Protein AF-A0A1Y3TLH2-F1 (afdb_monomer)

Secondary structure (DSSP, 8-state):
------EEEEE-SSGGGS-S-------S--EEETTEEEEEE--PPPHHHHHHHHHHHHHHHHHHHHHHTSPPPTTT--SS---TTTTSSHHHHHHHHHHHHHHHHHHHHHHHHHHHHHHHTT--HHHHHHHHHHHHHHHHHHHHHHHHHHHHHH--

Mean predicted aligned error: 10.72 Å

pLDDT: mean 82.17, std 21.32, range [34.0, 98.62]

Nearest PDB structures (foldseek):
  6vqc-assembly1_f  TM=7.070E-01  e=6.798E+00  Rattus norvegicus

Structure (mmCIF, N/CA/C/O backbone):
data_AF-A0A1Y3TLH2-F1
#
_entry.id   AF-A0A1Y3TLH2-F1
#
loop_
_atom_site.group_PDB
_atom_site.id
_atom_site.type_symbol
_atom_site.label_atom_id
_atom_site.label_alt_id
_atom_site.label_comp_id
_atom_site.label_asym_id
_atom_site.label_entity_id
_atom_site.label_seq_id
_atom_site.pdbx_PDB_ins_code
_atom_site.Cartn_x
_atom_site.Cartn_y
_atom_site.Cartn_z
_atom_site.occupancy
_atom_site.B_iso_or_equiv
_atom_site.auth_seq_id
_atom_site.auth_comp_id
_atom_site.auth_asym_id
_atom_site.auth_atom_id
_atom_site.pdbx_PDB_model_num
ATOM 1 N N . MET A 1 1 ? 10.300 -16.901 -25.384 1.00 34.00 1 MET A N 1
ATOM 2 C CA . MET A 1 1 ? 11.270 -15.847 -25.736 1.00 34.00 1 MET A CA 1
ATOM 3 C C . MET A 1 1 ? 10.453 -14.709 -26.325 1.00 34.00 1 MET A C 1
ATOM 5 O O . MET A 1 1 ? 10.125 -14.741 -27.499 1.00 34.00 1 MET A O 1
ATOM 9 N N . THR A 1 2 ? 9.933 -13.840 -25.461 1.00 40.00 2 THR A N 1
ATOM 10 C CA . THR A 1 2 ? 9.013 -12.760 -25.835 1.00 40.00 2 THR A CA 1
ATOM 11 C C . THR A 1 2 ? 9.826 -11.627 -26.441 1.00 40.00 2 THR A C 1
ATOM 13 O O . THR A 1 2 ? 10.758 -11.131 -25.809 1.00 40.00 2 THR A O 1
ATOM 16 N N . ASP A 1 3 ? 9.502 -11.277 -27.680 1.00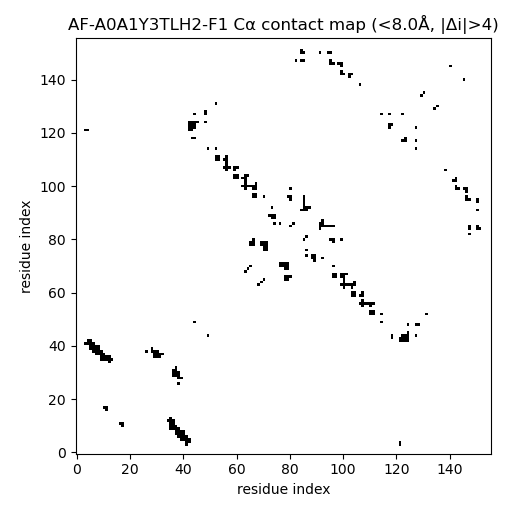 39.25 3 ASP A N 1
ATOM 17 C CA . ASP A 1 3 ? 10.140 -10.206 -28.434 1.00 39.25 3 ASP A CA 1
ATOM 18 C C . ASP A 1 3 ? 9.895 -8.876 -27.702 1.00 39.25 3 ASP A C 1
ATOM 20 O O . ASP A 1 3 ? 8.775 -8.360 -27.664 1.00 39.25 3 ASP A O 1
ATOM 24 N N . LYS A 1 4 ? 10.915 -8.376 -26.990 1.00 46.12 4 LYS A N 1
ATOM 25 C CA . LYS A 1 4 ? 10.845 -7.070 -26.327 1.00 46.12 4 LYS A CA 1
ATOM 26 C C . LYS A 1 4 ? 10.696 -6.021 -27.421 1.00 46.12 4 LYS A C 1
ATOM 28 O O . LYS A 1 4 ? 11.468 -6.020 -28.373 1.00 46.12 4 LYS A O 1
ATOM 33 N N . LYS A 1 5 ? 9.722 -5.122 -27.273 1.00 40.88 5 LYS A N 1
ATOM 34 C CA . LYS A 1 5 ? 9.457 -4.028 -28.212 1.00 40.88 5 LYS A CA 1
ATOM 35 C C . LYS A 1 5 ? 10.688 -3.108 -28.276 1.00 40.88 5 LYS A C 1
ATOM 37 O O . LYS A 1 5 ? 10.862 -2.245 -27.424 1.00 40.88 5 LYS A O 1
ATOM 42 N N . LYS A 1 6 ? 11.573 -3.363 -29.239 1.00 43.38 6 LYS A N 1
ATOM 43 C CA . LYS A 1 6 ? 12.782 -2.583 -29.513 1.00 43.38 6 LYS A CA 1
ATOM 44 C C . LYS A 1 6 ? 12.403 -1.433 -30.432 1.00 43.38 6 LYS A C 1
ATOM 46 O O . LYS A 1 6 ? 12.086 -1.657 -31.600 1.00 43.38 6 LYS A O 1
ATOM 51 N N . GLU A 1 7 ? 12.414 -0.210 -29.919 1.00 42.97 7 GLU A N 1
ATOM 52 C CA . GLU A 1 7 ? 12.322 0.965 -30.782 1.00 42.97 7 GLU A CA 1
ATOM 53 C C . GLU A 1 7 ? 13.713 1.272 -31.337 1.00 42.97 7 GLU A C 1
ATOM 55 O O . GLU A 1 7 ? 14.695 1.346 -30.601 1.00 42.97 7 GLU A O 1
ATOM 60 N N . THR A 1 8 ? 13.801 1.373 -32.664 1.00 45.03 8 THR A N 1
ATOM 61 C CA . THR A 1 8 ? 15.036 1.695 -33.381 1.00 45.03 8 THR A CA 1
ATOM 62 C C . THR A 1 8 ? 15.029 3.179 -33.709 1.00 45.03 8 THR A C 1
ATOM 64 O O . THR A 1 8 ? 14.409 3.623 -34.675 1.00 45.03 8 THR A O 1
ATOM 67 N N . LEU A 1 9 ? 15.705 3.967 -32.877 1.00 50.75 9 LEU A N 1
ATOM 68 C CA . LEU A 1 9 ? 15.870 5.398 -33.111 1.00 50.75 9 LEU A CA 1
ATOM 69 C C . LEU A 1 9 ? 16.968 5.609 -34.164 1.00 50.75 9 LEU A C 1
ATOM 71 O O . LEU A 1 9 ? 18.089 5.124 -34.004 1.00 50.75 9 LEU A O 1
ATOM 75 N N . ARG A 1 10 ? 16.639 6.312 -35.256 1.00 52.72 10 ARG A N 1
ATOM 76 C CA . ARG A 1 10 ? 17.587 6.674 -36.321 1.00 52.72 10 ARG A CA 1
ATOM 77 C C . ARG A 1 10 ? 18.314 7.956 -35.928 1.00 52.72 10 ARG A C 1
ATOM 79 O O . ARG A 1 10 ? 17.682 9.004 -35.818 1.00 52.72 10 ARG A O 1
ATOM 86 N N . LYS A 1 11 ? 19.629 7.889 -35.748 1.00 49.34 11 LYS A N 1
ATOM 87 C CA . LYS A 1 11 ? 20.491 9.067 -35.592 1.00 49.34 11 LYS A CA 1
ATOM 88 C C . LYS A 1 11 ? 21.194 9.314 -36.927 1.00 49.34 11 LYS A C 1
ATOM 90 O O . LYS A 1 11 ? 21.605 8.338 -37.545 1.00 49.34 11 LYS A O 1
ATOM 95 N N . GLY A 1 12 ? 21.211 10.577 -37.372 1.00 54.38 12 GLY A N 1
ATOM 96 C CA . GLY A 1 12 ? 21.592 11.070 -38.710 1.00 54.38 12 GLY A CA 1
ATOM 97 C C . GLY A 1 12 ? 22.855 10.467 -39.342 1.00 54.38 12 GLY A C 1
ATOM 98 O O . GLY A 1 12 ? 23.607 9.737 -38.701 1.00 54.38 12 GLY A O 1
ATOM 99 N N . ARG A 1 13 ? 23.064 10.751 -40.634 1.00 48.72 13 ARG A N 1
ATOM 100 C CA . ARG A 1 13 ? 24.088 10.079 -41.467 1.00 48.72 13 ARG A CA 1
ATOM 101 C C . ARG A 1 13 ? 25.524 10.414 -41.066 1.00 48.72 13 ARG A C 1
ATOM 103 O O . ARG A 1 13 ? 26.429 9.664 -41.419 1.00 48.72 13 ARG A O 1
ATOM 110 N N . ASP A 1 14 ? 25.728 11.524 -40.360 1.00 50.09 14 ASP A N 1
ATOM 111 C CA . ASP A 1 14 ? 27.044 12.060 -40.010 1.00 50.09 14 ASP A CA 1
ATOM 112 C C . ASP A 1 14 ? 27.062 12.636 -38.576 1.00 50.09 14 ASP A C 1
ATOM 114 O O . ASP A 1 14 ? 26.038 13.086 -38.055 1.00 50.09 14 ASP A O 1
ATOM 118 N N . TYR A 1 15 ? 28.232 12.637 -37.926 1.00 49.53 15 TYR A N 1
ATOM 119 C CA . TYR A 1 15 ? 28.451 13.184 -36.575 1.00 49.53 15 TYR A CA 1
ATOM 120 C C . TYR A 1 15 ? 28.153 14.691 -36.483 1.00 49.53 15 TYR A C 1
ATOM 122 O O . TYR A 1 15 ? 27.918 15.209 -35.392 1.00 49.53 15 TYR A O 1
ATOM 130 N N . SER A 1 16 ? 28.141 15.380 -37.623 1.00 53.19 16 SER A N 1
ATOM 131 C CA . SER A 1 16 ? 27.776 16.789 -37.781 1.00 53.19 16 SER A CA 1
ATOM 132 C C . SER A 1 16 ? 26.265 17.054 -37.666 1.00 53.19 16 SER A C 1
ATOM 134 O O . SER A 1 16 ? 25.865 18.177 -37.371 1.00 53.19 16 SER A O 1
ATOM 136 N N . GLU A 1 17 ? 25.417 16.032 -37.843 1.00 54.00 17 GLU A N 1
ATOM 137 C CA . GLU A 1 17 ? 23.949 16.130 -37.755 1.00 54.00 17 GLU A CA 1
ATOM 138 C C . G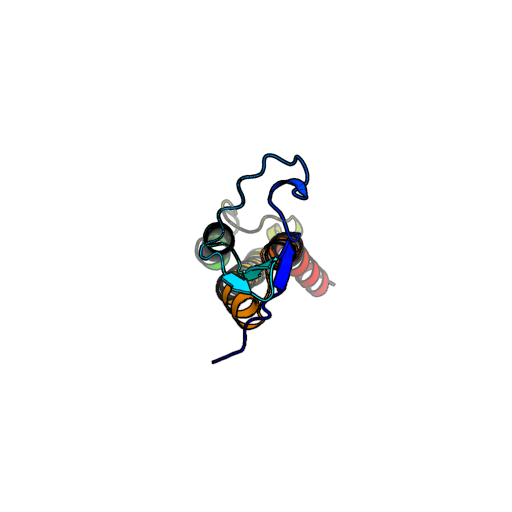LU A 1 17 ? 23.415 15.845 -36.338 1.00 54.00 17 GLU A C 1
ATOM 140 O O . GLU A 1 17 ? 22.204 15.736 -36.119 1.00 54.00 17 GLU A O 1
ATOM 145 N N . LEU A 1 18 ? 24.305 15.680 -35.355 1.00 49.75 18 LEU A N 1
ATOM 146 C CA . LEU A 1 18 ? 23.904 15.395 -33.985 1.00 49.75 18 LEU A CA 1
ATOM 147 C C . LEU A 1 18 ? 23.414 16.676 -33.306 1.00 49.75 18 LEU A C 1
ATOM 149 O O . LEU A 1 18 ? 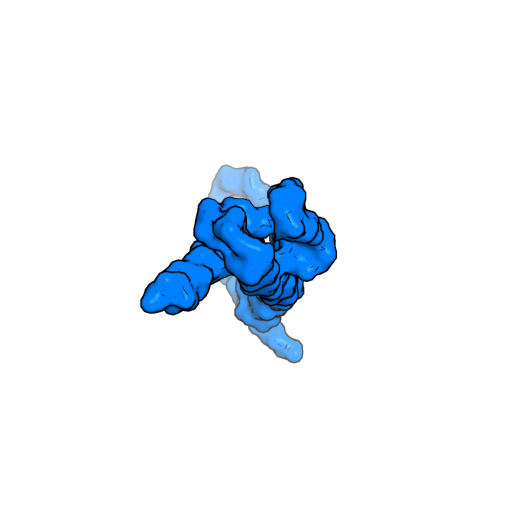24.131 17.674 -33.313 1.00 49.75 18 LEU A O 1
ATOM 153 N N . PRO A 1 19 ? 22.222 16.678 -32.679 1.00 44.75 19 PRO A N 1
ATOM 154 C CA . PRO A 1 19 ? 21.804 17.826 -31.889 1.00 44.75 19 PRO A CA 1
ATOM 155 C C . PRO A 1 19 ? 22.827 18.068 -30.769 1.00 44.75 19 PRO A C 1
ATOM 157 O O . PRO A 1 19 ? 23.235 17.111 -30.111 1.00 44.75 19 PRO A O 1
ATOM 160 N N . GLU A 1 20 ? 23.187 19.332 -30.508 1.00 43.72 20 GLU A N 1
ATOM 161 C CA . GLU A 1 20 ? 24.107 19.796 -29.441 1.00 43.72 20 GLU A CA 1
ATOM 162 C C . GLU A 1 20 ? 23.624 19.490 -27.999 1.00 43.72 20 GLU A C 1
ATOM 164 O O . GLU A 1 20 ? 23.938 20.190 -27.035 1.00 43.72 20 GLU A O 1
ATOM 169 N N . ARG A 1 21 ? 22.820 18.446 -27.785 1.00 44.97 21 ARG A N 1
ATOM 170 C CA . ARG A 1 21 ? 22.480 17.992 -26.438 1.00 44.97 21 ARG A CA 1
ATOM 171 C C . ARG A 1 21 ? 23.602 17.097 -25.928 1.00 44.97 21 ARG A C 1
ATOM 173 O O . ARG A 1 21 ? 23.685 15.926 -26.286 1.00 44.97 21 ARG A O 1
ATOM 180 N N . TYR A 1 22 ? 24.412 17.663 -25.036 1.00 41.16 22 TYR A N 1
ATOM 181 C CA . TYR A 1 22 ? 25.394 17.006 -24.166 1.00 41.16 22 TYR A CA 1
ATOM 182 C C . TYR A 1 22 ? 24.742 16.017 -23.182 1.00 41.16 22 TYR A C 1
ATOM 184 O O . TYR A 1 22 ? 24.865 16.145 -21.967 1.00 41.16 22 TYR A O 1
ATOM 192 N N . ILE A 1 23 ? 24.011 15.027 -23.682 1.00 42.34 23 ILE A N 1
ATOM 193 C CA . ILE A 1 23 ? 23.563 13.903 -22.870 1.00 42.34 23 ILE A CA 1
ATOM 194 C C . ILE A 1 23 ? 24.306 12.693 -23.410 1.00 42.34 23 ILE A C 1
ATOM 196 O O . ILE A 1 23 ? 23.994 12.168 -24.477 1.00 42.34 23 ILE A O 1
ATOM 200 N N . PHE A 1 24 ? 25.343 12.287 -22.681 1.00 40.19 24 PHE A N 1
ATOM 201 C CA . PHE A 1 24 ? 26.007 11.007 -22.875 1.00 40.19 24 PHE A CA 1
ATOM 202 C C . PHE A 1 24 ? 24.979 9.899 -22.613 1.00 40.19 24 PHE A C 1
ATOM 204 O O . PHE A 1 24 ? 24.816 9.433 -21.488 1.00 40.19 24 PHE A O 1
ATOM 211 N N . TYR A 1 25 ? 24.232 9.505 -23.643 1.00 47.59 25 TYR A N 1
ATOM 212 C CA . TYR A 1 25 ? 23.387 8.322 -23.583 1.00 47.59 25 TYR A CA 1
ATOM 213 C C . TYR A 1 25 ? 24.304 7.111 -23.723 1.00 47.59 25 TYR A C 1
ATOM 215 O O . TYR A 1 25 ? 24.797 6.811 -24.808 1.00 47.59 25 TYR A O 1
ATOM 223 N N . ILE A 1 26 ? 24.579 6.455 -22.595 1.00 43.91 26 ILE A N 1
ATOM 224 C CA . ILE A 1 26 ? 25.357 5.217 -22.527 1.00 43.91 26 ILE A CA 1
ATOM 225 C C . ILE A 1 26 ? 24.522 4.108 -23.189 1.00 43.91 26 ILE A C 1
ATOM 227 O O . ILE A 1 26 ? 23.797 3.367 -22.526 1.00 43.91 26 ILE A O 1
ATOM 231 N N . SER A 1 27 ? 24.575 4.027 -24.518 1.00 43.50 27 SER A N 1
ATOM 232 C CA . SER A 1 27 ? 24.076 2.877 -25.268 1.00 43.50 27 SER A CA 1
ATOM 233 C C . SER A 1 27 ? 25.005 1.693 -25.016 1.00 43.50 27 SER A C 1
ATOM 235 O O . SER A 1 27 ? 26.222 1.807 -25.151 1.00 43.50 27 SER A O 1
ATOM 237 N N . ARG A 1 28 ? 24.448 0.533 -24.647 1.00 47.72 28 ARG A N 1
ATOM 238 C CA . ARG A 1 28 ? 25.251 -0.677 -24.407 1.00 47.72 28 ARG A CA 1
ATOM 239 C C . ARG A 1 28 ? 25.852 -1.268 -25.688 1.00 47.72 28 ARG A C 1
ATOM 241 O O . ARG A 1 28 ? 26.826 -2.008 -25.572 1.00 47.72 28 ARG A O 1
ATOM 248 N N . LYS A 1 29 ? 25.296 -0.977 -26.873 1.00 46.81 29 LYS A N 1
ATOM 249 C CA . LYS A 1 29 ? 25.826 -1.403 -28.181 1.00 46.81 29 LYS A CA 1
ATOM 250 C C . LYS A 1 29 ? 25.378 -0.448 -29.285 1.00 46.81 29 LYS A C 1
ATOM 252 O O . LYS A 1 29 ? 24.186 -0.343 -29.559 1.00 46.81 29 LYS A O 1
ATOM 257 N N . ASP A 1 30 ? 26.336 0.183 -29.947 1.00 51.47 30 ASP A N 1
ATOM 258 C CA . ASP A 1 30 ? 26.095 0.925 -31.183 1.00 51.47 30 ASP A CA 1
ATOM 259 C C . ASP A 1 30 ? 26.008 -0.074 -32.341 1.00 51.47 30 ASP A C 1
ATOM 261 O O . ASP A 1 30 ? 26.937 -0.854 -32.563 1.00 51.47 30 ASP A O 1
ATOM 265 N N . ILE A 1 31 ? 24.889 -0.083 -33.069 1.00 55.12 31 ILE A N 1
ATOM 266 C CA . ILE A 1 31 ? 24.728 -0.899 -34.275 1.00 55.12 31 ILE A CA 1
ATOM 267 C C . ILE A 1 31 ? 24.745 0.050 -35.473 1.00 55.12 31 ILE A C 1
ATOM 269 O O . ILE A 1 31 ? 23.846 0.874 -35.639 1.00 55.12 31 ILE A O 1
ATOM 273 N N . TRP A 1 32 ? 25.769 -0.058 -36.318 1.00 51.81 32 TRP A N 1
ATOM 274 C CA . TRP A 1 32 ? 25.795 0.612 -37.619 1.00 51.81 32 TRP A CA 1
ATOM 275 C C . TRP A 1 32 ? 24.938 -0.172 -38.612 1.00 51.81 32 TRP A C 1
ATOM 277 O O . TRP A 1 32 ? 25.199 -1.351 -38.859 1.00 51.81 32 TRP A O 1
ATOM 287 N N . LYS A 1 33 ? 23.911 0.468 -39.182 1.00 53.59 33 LYS A N 1
ATOM 288 C CA . LYS A 1 33 ? 23.041 -0.147 -40.193 1.00 53.59 33 LYS A CA 1
ATOM 289 C C . LYS A 1 33 ? 22.607 0.892 -41.228 1.00 53.59 33 LYS A C 1
ATOM 291 O O . LYS A 1 33 ? 22.110 1.953 -40.866 1.00 53.59 33 LYS A O 1
ATOM 296 N N . ASP A 1 34 ? 22.814 0.585 -42.509 1.00 53.06 34 ASP A N 1
ATOM 297 C CA . ASP A 1 34 ? 22.384 1.394 -43.664 1.00 53.06 34 ASP A CA 1
ATOM 298 C C . ASP A 1 34 ? 22.815 2.878 -43.632 1.00 53.06 34 ASP A C 1
ATOM 300 O O . ASP A 1 34 ? 22.071 3.758 -44.055 1.00 53.06 34 ASP A O 1
ATOM 304 N N . GLY A 1 35 ? 24.020 3.175 -43.132 1.00 55.41 35 GLY A N 1
ATOM 305 C CA . GLY A 1 35 ? 24.549 4.547 -43.080 1.00 55.41 35 GLY A CA 1
ATOM 306 C C . GLY A 1 35 ? 24.075 5.382 -41.884 1.00 55.41 35 GLY A C 1
ATOM 307 O O . GLY A 1 35 ? 24.315 6.584 -41.862 1.00 55.41 35 GLY A O 1
ATOM 308 N N . TYR A 1 36 ? 23.414 4.761 -40.902 1.00 46.97 36 TYR A N 1
ATOM 309 C CA . TYR A 1 36 ? 22.957 5.402 -39.668 1.00 46.97 36 TYR A CA 1
ATOM 310 C C . TYR A 1 36 ? 23.414 4.604 -38.442 1.00 46.97 36 TYR A C 1
ATOM 312 O O . TYR A 1 36 ? 23.588 3.380 -38.496 1.00 46.97 36 TYR A O 1
ATOM 320 N N . THR A 1 37 ? 23.551 5.295 -37.309 1.00 54.25 37 THR A N 1
ATOM 321 C CA . THR A 1 37 ? 23.656 4.631 -36.003 1.00 54.25 37 THR A CA 1
ATOM 322 C C . THR A 1 37 ? 22.252 4.321 -35.492 1.00 54.25 37 THR A C 1
ATOM 324 O O . THR A 1 37 ? 21.389 5.199 -35.408 1.00 54.25 37 THR A O 1
ATOM 327 N N . VAL A 1 38 ? 22.012 3.043 -35.200 1.00 52.47 38 VAL A N 1
ATOM 328 C CA . VAL A 1 38 ? 20.752 2.524 -34.671 1.00 52.47 38 VAL A CA 1
ATOM 329 C C . VAL A 1 38 ? 20.988 2.043 -33.245 1.00 52.47 38 VAL A C 1
ATOM 331 O O . VAL A 1 38 ? 21.934 1.301 -32.974 1.00 52.47 38 VAL A O 1
ATOM 334 N N . TYR A 1 39 ? 20.100 2.450 -32.344 1.00 55.03 39 TYR A N 1
ATOM 335 C CA . TYR A 1 39 ? 20.121 2.052 -30.942 1.00 55.03 39 TYR A CA 1
ATOM 336 C C . TYR A 1 39 ? 18.901 1.191 -30.638 1.00 55.03 39 TYR A C 1
ATOM 338 O O . TYR A 1 39 ? 17.790 1.528 -31.047 1.00 55.03 39 TYR A O 1
ATOM 346 N N . GLU A 1 40 ? 19.104 0.092 -29.916 1.00 51.16 40 GLU A N 1
ATOM 347 C CA . GLU A 1 40 ? 18.006 -0.634 -29.285 1.00 51.16 40 GLU A CA 1
ATOM 348 C C . GLU A 1 40 ? 17.751 -0.004 -27.912 1.00 51.16 40 GLU A C 1
ATOM 350 O O . GLU A 1 40 ? 18.507 -0.243 -26.967 1.00 51.16 40 GLU A O 1
ATOM 355 N N . GLU A 1 41 ? 16.708 0.820 -27.790 1.00 54.06 41 GLU A N 1
ATOM 356 C CA . GLU A 1 41 ? 16.271 1.290 -26.475 1.00 54.06 41 GLU A CA 1
ATOM 357 C C . GLU A 1 41 ? 15.476 0.175 -25.788 1.00 54.06 41 GLU A C 1
ATOM 359 O O . GLU A 1 41 ? 14.375 -0.203 -26.196 1.00 54.06 41 GLU A O 1
ATOM 364 N N . GLU A 1 42 ? 16.069 -0.408 -24.749 1.00 58.94 42 GLU A N 1
ATOM 365 C CA . GLU A 1 42 ? 15.402 -1.415 -23.940 1.00 58.94 42 GLU A CA 1
ATOM 366 C C . GLU A 1 42 ? 14.511 -0.694 -22.920 1.00 58.94 42 GLU A C 1
ATOM 368 O O . GLU A 1 42 ? 15.005 -0.154 -21.930 1.00 58.94 42 GLU A O 1
ATOM 373 N N . ASN A 1 43 ? 13.195 -0.679 -23.156 1.00 66.81 43 ASN A N 1
ATOM 374 C CA . ASN A 1 43 ? 12.198 -0.103 -22.247 1.00 66.81 43 ASN A CA 1
ATOM 375 C C . ASN A 1 43 ? 12.027 -0.962 -20.976 1.00 66.81 43 ASN A C 1
ATOM 377 O O . ASN A 1 43 ? 10.965 -1.520 -20.708 1.00 66.81 43 ASN A O 1
ATOM 381 N N . ASN A 1 44 ? 13.106 -1.128 -20.215 1.00 71.88 44 ASN A N 1
ATOM 382 C CA . ASN A 1 44 ? 13.148 -1.931 -19.003 1.00 71.88 44 ASN A CA 1
ATOM 383 C C . ASN A 1 44 ? 12.832 -1.078 -17.776 1.00 71.88 44 ASN A C 1
ATOM 385 O O . ASN A 1 44 ? 13.274 0.067 -17.649 1.00 71.88 44 ASN A O 1
ATOM 389 N N . MET A 1 45 ? 12.127 -1.673 -16.815 1.00 85.12 45 MET A N 1
ATOM 390 C CA . MET A 1 45 ? 12.090 -1.112 -15.471 1.00 85.12 45 MET A CA 1
ATOM 391 C C . MET A 1 45 ? 13.476 -1.189 -14.825 1.00 85.12 45 MET A C 1
ATOM 393 O O . MET A 1 45 ? 14.175 -2.193 -14.943 1.00 85.12 45 MET A O 1
ATOM 397 N N . SER A 1 46 ? 13.858 -0.129 -14.121 1.00 90.38 46 SER A N 1
ATOM 398 C CA . SER A 1 46 ? 15.108 -0.063 -13.372 1.00 90.38 46 SER A CA 1
ATOM 399 C C . SER A 1 46 ? 15.052 -0.921 -12.107 1.00 90.38 46 SER A C 1
ATOM 401 O O . SER A 1 46 ? 14.024 -1.001 -11.433 1.00 90.38 46 SER A O 1
ATOM 403 N N . GLU A 1 47 ? 16.195 -1.496 -11.735 1.00 91.25 47 GLU A N 1
ATOM 404 C CA . GLU A 1 47 ? 16.347 -2.245 -10.479 1.00 91.25 47 GLU A CA 1
ATOM 405 C C . GLU A 1 47 ? 16.005 -1.384 -9.254 1.00 91.25 47 GLU A C 1
ATOM 407 O O . GLU A 1 47 ? 15.360 -1.850 -8.319 1.00 91.25 47 GLU A O 1
ATOM 412 N N . ILE A 1 48 ? 16.351 -0.092 -9.289 1.00 94.75 48 ILE A N 1
ATOM 413 C CA . ILE A 1 48 ? 16.008 0.869 -8.230 1.00 94.75 48 ILE A CA 1
ATOM 414 C C . ILE A 1 48 ? 14.490 0.946 -8.045 1.00 94.75 48 ILE A C 1
ATOM 416 O O . ILE A 1 48 ? 14.004 0.883 -6.917 1.00 94.75 48 ILE A O 1
ATOM 420 N N . LEU A 1 49 ? 13.725 1.033 -9.137 1.00 95.69 49 LEU A N 1
ATOM 421 C CA . LEU A 1 49 ? 12.267 1.074 -9.062 1.00 95.69 49 LEU A CA 1
ATOM 422 C C . LEU A 1 49 ? 11.705 -0.211 -8.438 1.00 95.69 49 LEU A C 1
ATOM 424 O O . LEU A 1 49 ? 10.818 -0.141 -7.588 1.00 95.69 49 LEU A O 1
ATOM 428 N N . ILE A 1 50 ? 12.253 -1.376 -8.794 1.00 95.94 50 ILE A N 1
ATOM 429 C CA . ILE A 1 50 ? 11.868 -2.664 -8.198 1.00 95.94 50 ILE A CA 1
ATOM 430 C C . ILE A 1 50 ? 12.159 -2.672 -6.692 1.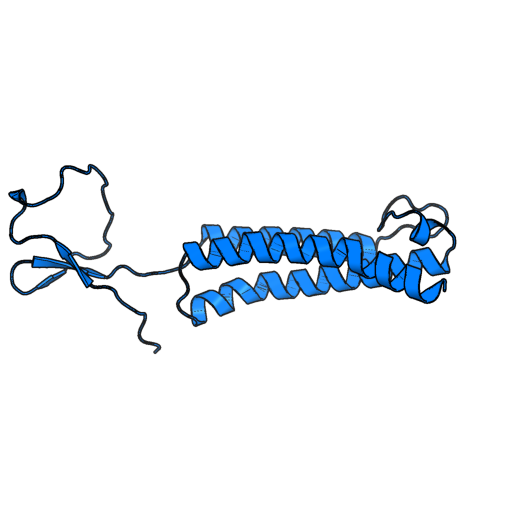00 95.94 50 ILE A C 1
ATOM 432 O O . ILE A 1 50 ? 11.311 -3.104 -5.910 1.00 95.94 50 ILE A O 1
ATOM 436 N N . VAL A 1 51 ? 13.316 -2.167 -6.261 1.00 97.62 51 VAL A N 1
ATOM 437 C CA . VAL A 1 51 ? 13.657 -2.043 -4.835 1.00 97.62 51 VAL A CA 1
ATOM 438 C C . VAL A 1 51 ? 12.645 -1.158 -4.102 1.00 97.62 51 VAL A C 1
ATOM 440 O O . VAL A 1 51 ? 12.188 -1.533 -3.023 1.00 97.62 51 VAL A O 1
ATOM 443 N N . ILE A 1 52 ? 12.212 -0.042 -4.697 1.00 98.25 52 ILE A N 1
ATOM 444 C CA . ILE A 1 52 ? 11.198 0.839 -4.091 1.00 98.25 52 ILE A CA 1
ATOM 445 C C . ILE A 1 52 ? 9.859 0.106 -3.904 1.00 98.25 52 ILE A C 1
ATOM 447 O O . ILE A 1 52 ? 9.249 0.220 -2.838 1.00 98.25 52 ILE A O 1
ATOM 451 N N . TYR A 1 53 ? 9.424 -0.704 -4.877 1.00 98.31 53 TYR A N 1
ATOM 452 C CA . TYR A 1 53 ? 8.242 -1.566 -4.719 1.00 98.31 53 TYR A CA 1
ATOM 453 C C . TYR A 1 53 ? 8.367 -2.509 -3.512 1.00 98.31 53 TYR A C 1
ATOM 455 O O . TYR A 1 53 ? 7.416 -2.662 -2.743 1.00 98.31 53 TYR A O 1
ATOM 463 N N . HIS A 1 54 ? 9.539 -3.116 -3.310 1.00 98.00 54 HIS A N 1
ATOM 464 C CA . HIS A 1 54 ? 9.775 -4.022 -2.183 1.00 98.00 54 HIS A CA 1
ATOM 465 C C . HIS A 1 54 ? 9.823 -3.284 -0.841 1.00 98.00 54 HIS A C 1
ATOM 467 O O . HIS A 1 54 ? 9.276 -3.786 0.138 1.00 98.00 54 HIS A O 1
ATOM 473 N N . ILE A 1 55 ? 10.405 -2.082 -0.787 1.00 98.50 55 ILE A N 1
ATOM 474 C CA . ILE A 1 55 ? 10.369 -1.236 0.416 1.00 98.50 55 ILE A CA 1
ATOM 475 C C . ILE A 1 55 ? 8.918 -0.903 0.782 1.00 98.50 55 ILE A C 1
ATOM 477 O O . ILE A 1 55 ? 8.524 -1.066 1.937 1.00 98.50 55 ILE A O 1
ATOM 481 N N . LEU A 1 56 ? 8.092 -0.514 -0.194 1.00 98.19 56 LEU A N 1
ATOM 482 C CA . LEU A 1 56 ? 6.670 -0.264 0.041 1.00 98.19 56 LEU A CA 1
ATOM 483 C C . LEU A 1 56 ? 5.948 -1.524 0.545 1.00 98.19 56 LEU A C 1
ATOM 485 O O . LEU A 1 56 ? 5.184 -1.457 1.509 1.00 98.19 56 LEU A O 1
ATOM 489 N N . ALA A 1 57 ? 6.226 -2.686 -0.052 1.00 98.62 57 ALA A N 1
ATOM 490 C CA . ALA A 1 57 ? 5.670 -3.961 0.395 1.00 98.62 57 ALA A CA 1
ATOM 491 C C . ALA A 1 57 ? 6.061 -4.293 1.848 1.00 98.62 57 ALA A C 1
ATOM 493 O O . ALA A 1 57 ? 5.212 -4.763 2.610 1.00 98.62 57 ALA A O 1
ATOM 494 N N . LEU A 1 58 ? 7.309 -4.014 2.245 1.00 98.56 58 LEU A N 1
ATOM 495 C CA . LEU A 1 58 ? 7.802 -4.193 3.615 1.00 98.56 58 LEU A CA 1
ATOM 496 C C . LEU A 1 58 ? 7.107 -3.258 4.607 1.00 98.56 58 LEU A C 1
ATOM 498 O O . LEU A 1 58 ? 6.751 -3.701 5.697 1.00 98.56 58 LEU A O 1
ATOM 502 N N . ILE A 1 59 ? 6.851 -2.001 4.231 1.00 98.38 59 ILE A N 1
ATOM 503 C CA . ILE A 1 59 ? 6.083 -1.060 5.061 1.00 98.38 59 ILE A CA 1
ATOM 504 C C . ILE A 1 59 ? 4.670 -1.604 5.306 1.00 98.38 59 ILE A C 1
ATOM 506 O O . ILE A 1 59 ? 4.227 -1.677 6.454 1.00 98.38 59 ILE A O 1
ATOM 510 N N . PHE A 1 60 ? 3.979 -2.055 4.252 1.00 98.50 60 PHE A N 1
ATOM 511 C CA . PHE A 1 60 ? 2.666 -2.693 4.393 1.00 98.50 60 PHE A CA 1
ATOM 512 C C . PHE A 1 60 ? 2.729 -3.975 5.228 1.00 98.50 60 PHE A C 1
ATOM 514 O O . PHE A 1 60 ? 1.824 -4.218 6.024 1.00 98.50 60 PHE A O 1
ATOM 521 N N . ALA A 1 61 ? 3.798 -4.766 5.105 1.00 98.56 61 ALA A N 1
ATOM 522 C CA . ALA A 1 61 ? 3.956 -6.001 5.868 1.00 98.56 61 ALA A CA 1
ATOM 523 C C . ALA A 1 61 ? 4.117 -5.698 7.359 1.00 98.56 61 ALA A C 1
ATOM 525 O O . ALA A 1 61 ? 3.425 -6.284 8.188 1.00 98.56 61 ALA A O 1
ATOM 526 N N . ALA A 1 62 ? 4.985 -4.742 7.700 1.00 98.25 62 ALA A N 1
ATOM 527 C CA . ALA A 1 62 ? 5.205 -4.303 9.071 1.00 98.25 62 ALA A CA 1
ATOM 528 C C . ALA A 1 62 ? 3.915 -3.741 9.684 1.00 98.25 62 ALA A C 1
ATOM 530 O O . ALA A 1 62 ? 3.496 -4.194 10.750 1.00 98.25 62 ALA A O 1
ATOM 531 N N . ALA A 1 63 ? 3.231 -2.832 8.982 1.00 97.69 63 ALA A N 1
ATOM 532 C CA . ALA A 1 63 ? 1.947 -2.290 9.424 1.00 97.69 63 ALA A CA 1
ATOM 533 C C . ALA A 1 63 ? 0.886 -3.393 9.581 1.00 97.69 63 ALA A C 1
ATOM 535 O O . ALA A 1 63 ? 0.177 -3.442 10.585 1.00 97.69 63 ALA A O 1
ATOM 536 N N . GLY A 1 64 ? 0.802 -4.316 8.621 1.00 97.81 64 GLY A N 1
ATOM 537 C CA . GLY A 1 64 ? -0.111 -5.453 8.656 1.00 97.81 64 GLY A CA 1
ATOM 538 C C . GLY A 1 64 ? 0.140 -6.368 9.849 1.00 97.81 64 GLY A C 1
ATOM 539 O O . GLY A 1 64 ? -0.807 -6.723 10.543 1.00 97.81 64 GLY A O 1
ATOM 540 N N . ILE A 1 65 ? 1.398 -6.697 10.149 1.00 97.31 65 ILE A N 1
ATOM 541 C CA . ILE A 1 65 ? 1.775 -7.502 11.319 1.00 97.31 65 ILE A CA 1
ATOM 542 C C . ILE A 1 65 ? 1.414 -6.773 12.615 1.00 97.31 65 ILE A C 1
ATOM 544 O O . ILE A 1 65 ? 0.787 -7.376 13.489 1.00 97.31 65 ILE A O 1
ATOM 548 N N . VAL A 1 66 ? 1.749 -5.483 12.725 1.00 96.56 66 VAL A N 1
ATOM 549 C CA . VAL A 1 66 ? 1.434 -4.680 13.913 1.00 96.56 66 VAL A CA 1
ATOM 550 C C . VAL A 1 66 ? -0.069 -4.654 14.161 1.00 96.56 66 VAL A C 1
ATOM 552 O O . VAL A 1 66 ? -0.511 -4.969 15.257 1.00 96.56 66 VAL A O 1
ATOM 555 N N . VAL A 1 67 ? -0.874 -4.359 13.146 1.00 96.12 67 VAL A N 1
ATOM 556 C CA . VAL A 1 67 ? -2.327 -4.204 13.302 1.00 96.12 67 VAL A CA 1
ATOM 557 C C . VAL A 1 67 ? -3.043 -5.562 13.425 1.00 96.12 67 VAL A C 1
ATOM 559 O O . VAL A 1 67 ? -4.021 -5.694 14.161 1.00 96.12 67 VAL A O 1
ATOM 562 N N . LEU A 1 68 ? -2.567 -6.614 12.750 1.00 93.38 68 LEU A N 1
ATOM 563 C CA . LEU A 1 68 ? -3.236 -7.922 12.733 1.00 93.38 68 LEU A CA 1
ATOM 564 C C . LEU A 1 68 ? -2.813 -8.852 13.874 1.00 93.38 68 LEU A C 1
ATOM 566 O O . LEU A 1 68 ? -3.620 -9.675 14.307 1.00 93.38 68 LEU A O 1
ATOM 570 N N . ARG A 1 69 ? -1.562 -8.773 14.335 1.00 90.81 69 ARG A N 1
ATOM 571 C CA . ARG A 1 69 ? -0.994 -9.728 15.303 1.00 90.81 69 ARG A CA 1
ATOM 572 C C . ARG A 1 69 ? -0.473 -9.059 16.563 1.00 90.81 69 ARG A C 1
ATOM 574 O O . ARG A 1 69 ? -0.722 -9.579 17.643 1.00 90.81 69 ARG A O 1
ATOM 581 N N . SER A 1 70 ? 0.185 -7.912 16.430 1.00 91.88 70 SER A N 1
ATOM 582 C CA . SER A 1 70 ? 0.806 -7.213 17.564 1.00 91.88 70 SER A CA 1
ATOM 583 C C . SER A 1 70 ? -0.037 -6.055 18.103 1.00 91.88 70 SER A C 1
ATOM 585 O O . SER A 1 70 ? 0.484 -5.205 18.825 1.00 91.88 70 SER A O 1
ATOM 587 N N . ARG A 1 71 ? -1.330 -5.993 17.750 1.00 93.06 71 ARG A N 1
ATOM 588 C CA . ARG A 1 71 ? -2.229 -4.944 18.240 1.00 93.06 71 ARG A CA 1
ATOM 589 C C . ARG A 1 71 ? -2.392 -5.083 19.746 1.00 93.06 71 ARG A C 1
ATOM 591 O O . ARG A 1 71 ? -2.502 -6.194 20.266 1.00 93.06 71 ARG A O 1
ATOM 598 N N . SER A 1 72 ? -2.471 -3.961 2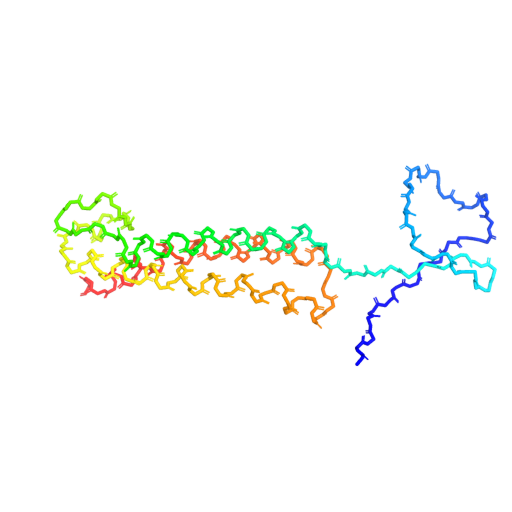0.445 1.00 93.56 72 SER A N 1
ATOM 599 C CA . SER A 1 72 ? -2.776 -3.973 21.872 1.00 93.56 72 SER A CA 1
ATOM 600 C C . SER A 1 72 ? -4.214 -4.440 22.099 1.00 93.56 72 SER A C 1
ATOM 602 O O . SER A 1 72 ? -5.110 -4.184 21.287 1.00 93.56 72 SER A O 1
ATOM 604 N N . SER A 1 73 ? -4.455 -5.105 23.225 1.00 92.50 73 SER A N 1
ATOM 605 C CA . SER A 1 73 ? -5.816 -5.474 23.618 1.00 92.50 73 SER A CA 1
ATOM 606 C C . SER A 1 73 ? -6.621 -4.231 24.004 1.00 92.50 73 SER A C 1
ATOM 608 O O . SER A 1 73 ? -6.070 -3.246 24.494 1.00 92.50 73 SER A O 1
ATOM 610 N N . TYR A 1 74 ? -7.934 -4.267 23.789 1.00 93.19 74 TYR A N 1
ATOM 611 C CA . TYR A 1 74 ? -8.833 -3.253 24.341 1.00 93.19 74 TYR A CA 1
ATOM 612 C C . TYR A 1 74 ? -8.873 -3.382 25.879 1.00 93.19 74 TYR A C 1
ATOM 614 O O . TYR A 1 74 ? -8.948 -4.517 26.360 1.00 93.19 74 TYR A O 1
ATOM 622 N N . PRO A 1 75 ? -8.854 -2.284 26.663 1.00 92.38 75 PRO A N 1
ATOM 623 C CA . PRO A 1 75 ? -8.908 -0.875 26.253 1.00 92.38 75 PRO A CA 1
ATOM 624 C C . PRO A 1 75 ? -7.542 -0.174 26.127 1.00 92.38 75 PRO A C 1
ATOM 626 O O . PRO A 1 75 ? -7.523 1.026 25.884 1.00 92.38 75 PRO A O 1
ATOM 629 N N . ASP A 1 76 ? -6.410 -0.875 26.283 1.00 92.31 76 ASP A N 1
ATOM 630 C CA . ASP A 1 76 ? -5.072 -0.248 26.259 1.00 92.31 76 ASP A CA 1
ATOM 631 C C . ASP A 1 76 ? -4.799 0.484 24.936 1.00 92.31 76 ASP A C 1
ATOM 633 O O . ASP A 1 76 ? -4.247 1.578 24.949 1.00 92.31 76 ASP A O 1
ATOM 637 N N . MET A 1 77 ? -5.238 -0.088 23.804 1.00 91.12 77 MET A N 1
ATOM 638 C CA . ME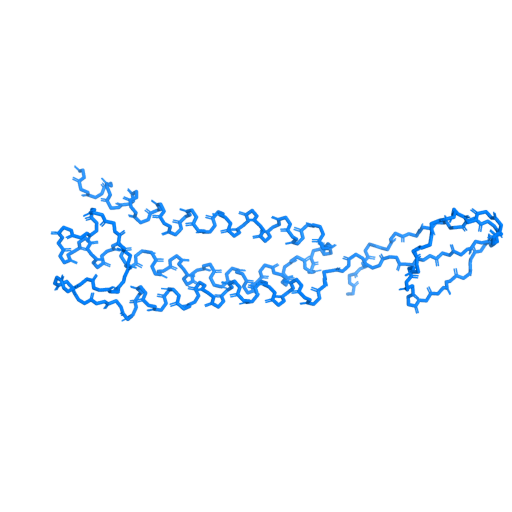T A 1 77 ? -5.297 0.568 22.484 1.00 91.12 77 MET A CA 1
ATOM 639 C C . MET A 1 77 ? -4.046 1.392 22.096 1.00 91.12 77 MET A C 1
ATOM 641 O O . MET A 1 77 ? -4.164 2.348 21.345 1.00 91.12 77 MET A O 1
ATOM 645 N N . LYS A 1 78 ? -2.835 1.053 22.558 1.00 92.19 78 LYS A N 1
ATOM 646 C CA . LYS A 1 78 ? -1.587 1.754 22.205 1.00 92.19 78 LYS A CA 1
ATOM 647 C C . LYS A 1 78 ? -1.150 1.521 20.761 1.00 92.19 78 LYS A C 1
ATOM 649 O O . LYS A 1 78 ? -0.648 2.435 20.117 1.00 92.19 78 LYS A O 1
ATOM 654 N N . ALA A 1 79 ? -1.335 0.305 20.249 1.00 93.25 79 ALA A N 1
ATOM 655 C CA . ALA A 1 79 ? -0.876 -0.094 18.922 1.00 93.25 79 ALA A CA 1
ATOM 656 C C . ALA A 1 79 ? -2.023 -0.721 18.129 1.00 93.25 79 ALA A C 1
ATOM 658 O O . ALA A 1 79 ? -2.614 -1.712 18.560 1.00 93.25 79 ALA A O 1
ATOM 659 N N . GLY A 1 80 ? -2.331 -0.148 16.966 1.00 95.06 80 GLY A N 1
ATOM 660 C CA . GLY A 1 80 ? -3.409 -0.616 16.106 1.00 95.06 80 GLY A CA 1
ATOM 661 C C . GLY A 1 80 ? -3.901 0.457 15.140 1.00 95.06 80 GLY A C 1
ATOM 662 O O . GLY A 1 80 ? -3.267 1.487 14.940 1.00 95.06 80 GLY A O 1
ATOM 663 N N . TYR A 1 81 ? -5.047 0.191 14.531 1.00 96.25 81 TYR A N 1
ATOM 664 C CA . TYR A 1 81 ? -5.778 1.117 13.683 1.00 96.25 81 TYR A CA 1
ATOM 665 C C . TYR A 1 81 ? -6.674 2.019 14.542 1.00 96.25 81 TYR A C 1
ATOM 667 O O . TYR A 1 81 ? -7.725 1.596 15.031 1.00 96.25 81 TYR A O 1
ATOM 675 N N . HIS A 1 82 ? -6.246 3.268 14.728 1.00 95.06 82 HIS A N 1
ATOM 676 C CA . HIS A 1 82 ? -6.940 4.247 15.563 1.00 95.06 82 HIS A CA 1
ATOM 677 C C . HIS A 1 82 ? -7.956 5.055 14.772 1.00 95.06 82 HIS A C 1
ATOM 679 O O . HIS A 1 82 ? -7.625 6.008 14.069 1.00 95.06 82 HIS A O 1
ATOM 685 N N . VAL A 1 83 ? -9.225 4.704 14.943 1.00 94.50 83 VAL A N 1
ATOM 686 C CA . VAL A 1 83 ? -10.344 5.550 14.536 1.00 94.50 83 VAL A CA 1
ATOM 687 C C . VAL A 1 83 ? -11.416 5.512 15.617 1.00 94.50 83 VAL A C 1
ATOM 689 O O . VAL A 1 83 ? -11.615 4.476 16.252 1.00 94.50 83 VAL A O 1
ATOM 692 N N . LYS A 1 84 ? -12.103 6.637 15.844 1.00 93.62 84 LYS A N 1
ATOM 693 C CA . LYS A 1 84 ? -13.049 6.810 16.961 1.00 93.62 84 LYS A CA 1
ATOM 694 C C . LYS A 1 84 ? -14.075 5.678 17.034 1.00 93.62 84 LYS A C 1
ATOM 696 O O . LYS A 1 84 ? -14.358 5.172 18.111 1.00 93.62 84 LYS A O 1
ATOM 701 N N . GLU A 1 85 ? -14.607 5.257 15.892 1.00 93.81 85 GLU A N 1
ATOM 702 C CA . GLU A 1 85 ? -15.578 4.171 15.788 1.00 93.81 85 GLU A CA 1
ATOM 703 C C . GLU A 1 85 ? -14.990 2.810 16.193 1.00 93.81 85 GLU A C 1
ATOM 705 O O . GLU A 1 85 ? -15.649 2.026 16.876 1.00 93.81 85 GLU A O 1
ATOM 710 N N . ALA A 1 86 ? -13.729 2.546 15.845 1.00 93.81 86 ALA A N 1
ATOM 711 C CA . ALA A 1 86 ? -13.043 1.312 16.223 1.00 93.81 86 ALA A CA 1
ATOM 712 C C . ALA A 1 86 ? -12.690 1.262 17.715 1.00 93.81 86 ALA A C 1
ATOM 714 O O . ALA A 1 86 ? -12.468 0.189 18.251 1.00 93.81 86 ALA A O 1
ATOM 715 N N . MET A 1 87 ? -12.635 2.401 18.404 1.00 94.94 87 MET A N 1
ATOM 716 C CA . MET A 1 87 ? -12.220 2.475 19.810 1.00 94.94 87 MET A CA 1
ATOM 717 C C . MET A 1 87 ? -13.394 2.420 20.801 1.00 94.94 87 MET A C 1
ATOM 719 O O . MET A 1 87 ? -13.203 2.662 21.989 1.00 94.94 87 MET A O 1
ATOM 723 N N . LYS A 1 88 ? -14.616 2.126 20.335 1.00 94.31 88 LYS A N 1
ATOM 724 C CA . LYS A 1 88 ? -15.826 2.111 21.179 1.00 94.31 88 LYS A CA 1
ATOM 725 C C . LYS A 1 88 ? -15.968 0.855 22.037 1.00 94.31 88 LYS A C 1
ATOM 727 O O . LYS A 1 88 ? -16.525 0.924 23.128 1.00 94.31 88 LYS A O 1
ATOM 732 N N . SER A 1 89 ? -15.546 -0.298 21.526 1.00 95.75 89 SER A N 1
ATOM 733 C CA . SER A 1 89 ? -15.671 -1.573 22.226 1.00 95.75 89 SER A CA 1
ATOM 734 C C . SER A 1 89 ? -14.581 -2.544 21.788 1.00 95.75 89 SER A C 1
ATOM 736 O O . SER A 1 89 ? -13.942 -2.365 20.749 1.00 95.75 89 SER A O 1
ATOM 738 N N . LYS A 1 90 ? -14.393 -3.619 22.562 1.00 96.00 90 LYS A N 1
ATOM 739 C CA . LYS A 1 90 ? -13.493 -4.718 22.186 1.00 96.00 90 LYS A CA 1
ATOM 740 C C . LYS A 1 90 ? -13.842 -5.290 20.807 1.00 96.00 90 LYS A C 1
ATOM 7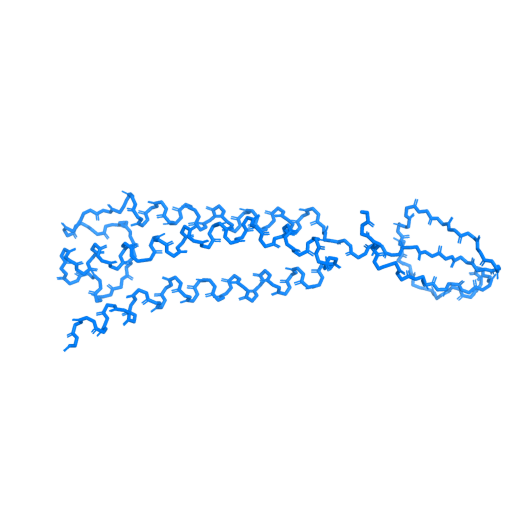42 O O . LYS A 1 90 ? -12.944 -5.558 20.015 1.00 96.00 90 LYS A O 1
ATOM 747 N N . GLU A 1 91 ? -15.131 -5.435 20.513 1.00 95.69 91 GLU A N 1
ATOM 748 C CA . GLU A 1 91 ? -15.610 -5.979 19.242 1.00 95.69 91 GLU A CA 1
ATOM 749 C C . GLU A 1 91 ? -15.256 -5.067 18.060 1.00 95.69 91 GLU A C 1
ATOM 751 O O . GLU A 1 91 ? -14.672 -5.531 17.078 1.00 95.69 91 GLU A O 1
ATOM 756 N N . THR A 1 92 ? -15.546 -3.761 18.152 1.00 96.00 92 THR A N 1
ATOM 757 C CA . THR A 1 92 ? -15.243 -2.828 17.056 1.00 96.00 92 THR A CA 1
ATOM 758 C C . THR A 1 92 ? -13.738 -2.643 16.868 1.00 96.00 92 THR A C 1
ATOM 760 O O . THR A 1 92 ? -13.274 -2.542 15.726 1.00 96.00 92 THR A O 1
ATOM 763 N N . TRP A 1 93 ? -12.970 -2.706 17.961 1.00 96.56 93 TRP A N 1
ATOM 764 C CA . TRP A 1 93 ? -11.509 -2.664 17.951 1.00 96.56 93 TRP A CA 1
ATOM 765 C C . TRP A 1 93 ? -10.921 -3.857 17.206 1.00 96.56 93 TRP A C 1
ATOM 767 O O . TRP A 1 93 ? -10.150 -3.684 16.257 1.00 96.56 93 TRP A O 1
ATOM 777 N N . GLU A 1 94 ? -11.302 -5.073 17.598 1.00 95.50 94 GLU A N 1
ATOM 778 C CA . GLU A 1 94 ? -10.803 -6.301 16.981 1.00 95.50 94 GLU A CA 1
ATOM 779 C C . GLU A 1 94 ? -11.225 -6.414 15.517 1.00 95.50 94 GLU A C 1
ATOM 781 O O . GLU A 1 94 ? -10.410 -6.792 14.671 1.00 95.50 94 GLU A O 1
ATOM 786 N N . TYR A 1 95 ? -12.459 -6.028 15.195 1.00 95.94 95 TYR A N 1
ATOM 787 C CA . TYR A 1 95 ? -12.958 -6.062 13.828 1.00 95.94 95 TYR A CA 1
ATOM 788 C C . TYR A 1 95 ? -12.198 -5.102 12.907 1.00 95.94 95 TYR A C 1
ATOM 790 O O . TYR A 1 95 ? -11.673 -5.524 11.872 1.00 95.94 95 TYR A O 1
ATOM 798 N N . ALA A 1 96 ? -12.111 -3.819 13.268 1.00 96.62 96 ALA A N 1
ATOM 799 C CA . ALA A 1 96 ? -11.499 -2.810 12.409 1.00 96.62 96 ALA A CA 1
ATOM 800 C C . ALA A 1 96 ? -10.001 -3.073 12.202 1.00 96.62 96 ALA A C 1
ATOM 802 O O . ALA A 1 96 ? -9.522 -3.022 11.067 1.00 96.62 96 ALA A O 1
ATOM 803 N N . ASN A 1 97 ? -9.283 -3.443 13.269 1.00 97.44 97 ASN A N 1
ATOM 804 C CA . ASN A 1 97 ? -7.888 -3.872 13.174 1.00 97.44 97 ASN A CA 1
ATOM 805 C C . ASN A 1 97 ? -7.753 -5.147 12.326 1.00 97.44 97 ASN A C 1
ATOM 807 O O . ASN A 1 97 ? -6.874 -5.236 11.473 1.00 97.44 97 ASN A O 1
ATOM 811 N N . GLY A 1 98 ? -8.651 -6.121 12.494 1.00 97.25 98 GLY A N 1
ATOM 812 C CA . GLY A 1 98 ? -8.647 -7.351 11.705 1.00 97.25 98 GLY A CA 1
ATOM 813 C C . GLY A 1 98 ? -8.809 -7.101 10.203 1.00 97.25 98 GLY A C 1
ATOM 814 O O . GLY A 1 98 ? -8.087 -7.696 9.403 1.00 97.25 98 GLY A O 1
ATOM 815 N N . VAL A 1 99 ? -9.723 -6.212 9.804 1.00 97.69 99 VAL A N 1
ATOM 816 C CA . VAL A 1 99 ? -9.913 -5.838 8.391 1.00 97.69 99 VAL A CA 1
ATOM 817 C C . VAL A 1 99 ? -8.721 -5.028 7.876 1.00 97.69 99 VAL A C 1
ATOM 819 O O . VAL A 1 99 ? -8.162 -5.379 6.838 1.00 97.69 99 VAL A O 1
ATOM 822 N N . CYS A 1 100 ? -8.295 -3.993 8.607 1.00 98.25 100 CYS A N 1
ATOM 823 C CA . CYS A 1 100 ? -7.162 -3.140 8.236 1.00 98.25 100 CYS A CA 1
ATOM 824 C C . CYS A 1 100 ? -5.877 -3.962 8.040 1.00 98.25 100 CYS A C 1
ATOM 826 O O . CYS A 1 100 ? -5.254 -3.911 6.981 1.00 98.25 100 CYS A O 1
ATOM 828 N N . GLY A 1 101 ? -5.541 -4.812 9.013 1.00 97.94 101 GLY A N 1
ATOM 829 C CA . GLY A 1 101 ? -4.362 -5.669 8.964 1.00 97.94 101 GLY A CA 1
ATOM 830 C C . GLY A 1 101 ? -4.381 -6.662 7.797 1.00 97.94 101 GLY A C 1
ATOM 831 O O . GLY A 1 101 ? -3.367 -6.827 7.122 1.00 97.94 101 GLY A O 1
ATOM 832 N N . LYS A 1 102 ? -5.533 -7.282 7.492 1.00 98.44 102 LYS A N 1
ATOM 833 C CA . LYS A 1 102 ? -5.675 -8.167 6.318 1.00 98.44 102 LYS A CA 1
ATOM 834 C C . LYS A 1 102 ? -5.464 -7.420 5.002 1.00 98.44 102 LYS A C 1
ATOM 836 O O . LYS A 1 102 ? -4.807 -7.954 4.114 1.00 98.44 102 LYS A O 1
ATOM 841 N N . LEU A 1 103 ? -5.990 -6.199 4.878 1.00 98.44 103 LEU A N 1
ATOM 842 C CA . LEU A 1 103 ? -5.776 -5.372 3.688 1.00 98.44 103 LEU A CA 1
ATOM 843 C C . LEU A 1 103 ? -4.300 -4.987 3.537 1.00 98.44 103 LEU A C 1
ATOM 845 O O . LEU A 1 103 ? -3.770 -5.080 2.435 1.00 98.44 103 LEU A O 1
ATOM 849 N N . CYS A 1 104 ? -3.612 -4.634 4.627 1.00 98.62 104 CYS A N 1
ATOM 850 C CA . CYS A 1 104 ? -2.170 -4.389 4.588 1.00 98.62 104 CYS A CA 1
ATOM 851 C C . CYS A 1 104 ? -1.400 -5.618 4.078 1.00 98.62 104 CYS A C 1
ATOM 853 O O . CYS A 1 104 ? -0.608 -5.494 3.149 1.00 98.62 104 CYS A O 1
ATOM 855 N N . MET A 1 105 ? -1.696 -6.814 4.603 1.00 98.44 105 MET A N 1
ATOM 856 C CA . MET A 1 105 ? -1.059 -8.055 4.139 1.00 98.44 105 MET A CA 1
ATOM 857 C C . MET A 1 105 ? -1.382 -8.379 2.674 1.00 98.44 105 MET A C 1
ATOM 859 O O . MET A 1 105 ? -0.513 -8.856 1.947 1.00 98.44 105 MET A O 1
ATOM 863 N N . LEU A 1 106 ? -2.609 -8.101 2.220 1.00 98.44 106 LEU A N 1
ATOM 864 C CA . LEU A 1 106 ? -2.983 -8.229 0.812 1.00 98.44 106 LEU A CA 1
ATOM 865 C C . LEU A 1 106 ? -2.111 -7.320 -0.065 1.00 98.44 106 LEU A C 1
ATOM 867 O O . LEU A 1 106 ? -1.529 -7.790 -1.041 1.00 98.44 106 LEU A O 1
ATOM 871 N N . PHE A 1 107 ? -1.977 -6.040 0.292 1.00 98.50 107 PHE A N 1
ATOM 872 C CA . PHE A 1 107 ? -1.177 -5.096 -0.488 1.00 98.50 107 PHE A CA 1
ATOM 873 C C . PHE A 1 107 ? 0.323 -5.397 -0.448 1.00 98.50 107 PHE A C 1
ATOM 875 O O . PHE A 1 107 ? 0.989 -5.183 -1.457 1.00 98.50 107 PHE A O 1
ATOM 882 N N . THR A 1 108 ? 0.853 -5.982 0.632 1.00 98.62 108 THR A N 1
ATOM 883 C CA . THR A 1 108 ? 2.211 -6.554 0.629 1.00 98.62 108 THR A CA 1
ATOM 884 C C . THR A 1 108 ? 2.388 -7.536 -0.525 1.00 98.62 108 THR A C 1
ATOM 886 O O . THR A 1 108 ? 3.319 -7.394 -1.313 1.00 98.62 108 THR A O 1
ATOM 889 N N . VAL A 1 109 ? 1.484 -8.511 -0.661 1.00 98.62 109 VAL A N 1
ATOM 890 C CA . VAL A 1 109 ? 1.562 -9.509 -1.739 1.00 98.62 109 VAL A CA 1
ATOM 891 C C . VAL A 1 109 ? 1.425 -8.840 -3.107 1.00 98.62 109 VAL A C 1
ATOM 893 O O . VAL A 1 109 ? 2.206 -9.133 -4.008 1.00 98.62 109 VAL A O 1
ATOM 896 N N . VAL A 1 110 ? 0.494 -7.893 -3.257 1.00 98.38 110 VAL A N 1
ATOM 897 C CA . VAL A 1 110 ? 0.312 -7.139 -4.509 1.00 98.38 110 VAL A CA 1
ATOM 898 C C . VAL A 1 110 ? 1.604 -6.423 -4.912 1.00 98.38 110 VAL A C 1
ATOM 900 O O . VAL A 1 110 ? 2.074 -6.621 -6.030 1.00 98.38 110 VAL A O 1
ATOM 903 N N . PHE A 1 111 ? 2.232 -5.652 -4.021 1.00 98.38 111 PHE A N 1
ATOM 904 C CA . PHE A 1 111 ? 3.442 -4.893 -4.357 1.00 98.38 111 PHE A CA 1
ATOM 905 C C . PHE A 1 111 ? 4.686 -5.766 -4.582 1.00 98.38 111 PHE A C 1
ATOM 907 O O . PHE A 1 111 ? 5.591 -5.339 -5.294 1.00 98.38 111 PHE A O 1
ATOM 914 N N . LEU A 1 112 ? 4.716 -7.005 -4.077 1.00 97.94 112 LEU A N 1
ATOM 915 C CA . LEU A 1 112 ? 5.746 -7.989 -4.442 1.00 97.94 112 LEU A CA 1
ATOM 916 C C . LEU A 1 112 ? 5.551 -8.564 -5.857 1.00 97.94 112 LEU A C 1
ATOM 918 O O . LEU A 1 112 ? 6.519 -8.984 -6.498 1.00 97.94 112 LEU A O 1
ATOM 922 N N . LEU A 1 113 ? 4.312 -8.621 -6.352 1.00 97.88 113 LEU A N 1
ATOM 923 C CA . LEU A 1 113 ? 3.975 -9.259 -7.630 1.00 97.88 113 LEU A CA 1
ATOM 924 C C . LEU A 1 113 ? 3.855 -8.269 -8.794 1.00 97.88 113 LEU A C 1
ATOM 926 O O . LEU A 1 113 ? 4.288 -8.585 -9.901 1.00 97.88 113 LEU A O 1
ATOM 930 N N . VAL A 1 114 ? 3.331 -7.065 -8.554 1.00 97.38 114 VAL A N 1
ATOM 931 C CA . VAL A 1 114 ? 3.156 -6.012 -9.569 1.00 97.38 114 VAL A CA 1
ATOM 932 C C . VAL A 1 114 ? 4.423 -5.730 -10.386 1.00 97.38 114 VAL A C 1
ATOM 934 O O . VAL A 1 114 ? 4.315 -5.756 -11.611 1.00 97.38 114 VAL A O 1
ATOM 937 N N . PRO A 1 115 ? 5.624 -5.519 -9.808 1.00 95.56 115 PRO A N 1
ATOM 938 C CA . PRO A 1 115 ? 6.807 -5.247 -10.624 1.00 95.56 115 PRO A CA 1
ATOM 939 C C . PRO A 1 115 ? 7.156 -6.416 -11.557 1.00 95.56 115 PRO A C 1
ATOM 941 O O . PRO A 1 115 ? 7.543 -6.185 -12.699 1.00 95.56 115 PRO A O 1
ATOM 944 N N . ARG A 1 116 ? 6.946 -7.670 -11.127 1.00 93.62 116 ARG A N 1
ATOM 945 C CA . ARG A 1 116 ? 7.155 -8.855 -11.980 1.00 93.62 116 ARG A CA 1
ATOM 946 C C . ARG A 1 116 ? 6.162 -8.895 -13.136 1.00 93.62 116 ARG A C 1
ATOM 948 O O . ARG A 1 116 ? 6.554 -9.151 -14.272 1.00 93.62 116 ARG A O 1
ATOM 955 N N . PHE A 1 117 ? 4.895 -8.605 -12.848 1.00 95.25 117 PHE A N 1
ATOM 956 C CA . PHE A 1 117 ? 3.854 -8.509 -13.866 1.00 95.25 117 PHE A CA 1
ATOM 957 C C . PHE A 1 117 ? 4.178 -7.417 -14.895 1.00 95.25 117 PHE A C 1
ATOM 959 O O . PHE A 1 117 ? 4.165 -7.685 -16.094 1.00 95.25 117 PHE A O 1
ATOM 966 N N . LEU A 1 118 ? 4.557 -6.221 -14.442 1.00 94.25 118 LEU A N 1
ATOM 967 C CA . LEU A 1 118 ? 4.919 -5.099 -15.312 1.00 94.25 118 LEU A CA 1
ATOM 968 C C . LEU A 1 118 ? 6.108 -5.428 -16.225 1.00 94.25 118 LEU A C 1
ATOM 970 O O . LEU A 1 118 ? 6.0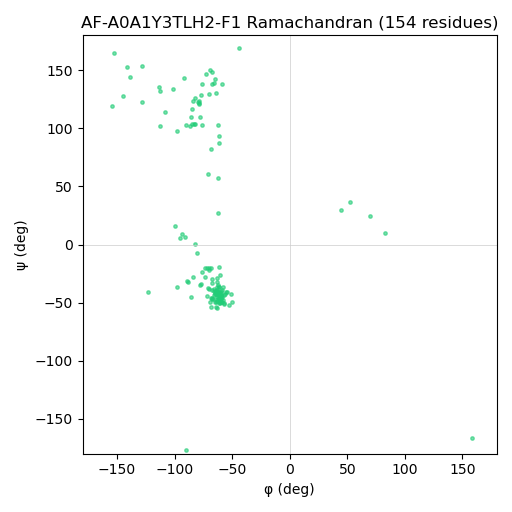42 -5.164 -17.424 1.00 94.25 118 LEU A O 1
ATOM 974 N N . ILE A 1 119 ? 7.150 -6.077 -15.696 1.00 91.00 119 ILE A N 1
ATOM 975 C CA . ILE A 1 119 ? 8.292 -6.545 -16.501 1.00 91.00 119 ILE A CA 1
ATOM 976 C C . ILE A 1 119 ? 7.833 -7.556 -17.555 1.00 91.00 119 ILE A C 1
ATOM 978 O O . ILE A 1 119 ? 8.208 -7.440 -18.720 1.00 91.00 119 ILE A O 1
ATOM 982 N N . SER A 1 120 ? 6.997 -8.528 -17.172 1.00 89.88 120 SER A N 1
ATOM 983 C CA . SER A 1 120 ? 6.478 -9.532 -18.112 1.00 89.88 120 SER A CA 1
ATOM 984 C C . SER A 1 120 ? 5.603 -8.926 -19.216 1.00 89.88 120 SER A C 1
ATOM 986 O O . SER A 1 120 ? 5.586 -9.439 -20.332 1.00 89.88 120 SER A O 1
ATOM 988 N N . ALA A 1 121 ? 4.938 -7.805 -18.925 1.00 90.25 121 ALA A N 1
ATOM 989 C CA . ALA A 1 121 ? 4.136 -7.036 -19.870 1.00 90.25 121 ALA A CA 1
ATOM 990 C C . ALA A 1 121 ? 4.968 -6.072 -20.744 1.00 90.25 121 ALA A C 1
ATOM 992 O O . ALA A 1 121 ? 4.398 -5.352 -21.562 1.00 90.25 121 ALA A O 1
ATOM 993 N N . GLY A 1 122 ? 6.297 -6.026 -20.579 1.00 85.50 122 GLY A N 1
ATOM 994 C CA . GLY A 1 122 ? 7.173 -5.112 -21.319 1.00 85.50 122 GLY A CA 1
ATOM 995 C C . GLY A 1 122 ? 7.012 -3.640 -20.920 1.00 85.50 122 GLY A C 1
ATOM 996 O O . GLY A 1 122 ? 7.283 -2.752 -21.729 1.00 85.50 122 GLY A O 1
ATOM 997 N N . ALA A 1 123 ? 6.534 -3.370 -19.702 1.00 89.06 123 ALA A N 1
ATOM 998 C CA . ALA A 1 123 ? 6.354 -2.014 -19.205 1.00 89.06 123 ALA A CA 1
ATOM 999 C C . ALA A 1 123 ? 7.693 -1.383 -18.787 1.00 89.06 123 ALA A C 1
ATOM 1001 O O . ALA A 1 123 ? 8.520 -2.007 -18.120 1.00 89.06 123 ALA A O 1
ATOM 1002 N N . GLY A 1 124 ? 7.863 -0.110 -19.140 1.00 87.62 124 GLY A N 1
ATOM 1003 C CA . GLY A 1 124 ? 9.029 0.694 -18.784 1.00 87.62 124 GLY A CA 1
ATOM 1004 C C . GLY A 1 124 ? 8.900 1.460 -17.471 1.00 87.62 124 GLY A C 1
ATOM 1005 O O . GLY A 1 124 ? 7.871 1.422 -16.791 1.00 87.62 124 GLY A O 1
ATOM 1006 N N . ASN A 1 125 ? 9.931 2.248 -17.153 1.00 90.06 125 ASN A N 1
ATOM 1007 C CA . ASN A 1 125 ? 9.998 3.060 -15.932 1.00 90.06 125 ASN A CA 1
ATOM 1008 C C . ASN A 1 125 ? 8.815 4.021 -15.753 1.00 90.06 125 ASN A C 1
ATOM 1010 O O . ASN A 1 125 ? 8.315 4.154 -14.638 1.00 90.06 125 ASN A O 1
ATOM 1014 N N . ALA A 1 126 ? 8.347 4.678 -16.820 1.00 92.56 126 ALA A N 1
ATOM 1015 C CA . ALA A 1 126 ? 7.233 5.627 -16.734 1.00 92.56 126 ALA A CA 1
ATOM 1016 C C . ALA A 1 126 ? 5.939 4.950 -16.248 1.00 92.56 126 ALA A C 1
ATOM 1018 O O . ALA A 1 126 ? 5.334 5.386 -15.267 1.00 92.56 126 ALA A O 1
ATOM 1019 N N . ALA A 1 127 ? 5.562 3.834 -16.878 1.00 93.44 127 ALA A N 1
ATOM 1020 C CA . ALA A 1 127 ? 4.402 3.044 -16.475 1.00 93.44 127 ALA A CA 1
ATOM 1021 C C . ALA A 1 127 ? 4.585 2.459 -15.066 1.00 93.44 127 ALA A C 1
ATOM 1023 O O . ALA A 1 127 ? 3.688 2.571 -14.232 1.00 93.44 127 ALA A O 1
ATOM 1024 N N . GLY A 1 128 ? 5.763 1.901 -14.767 1.00 96.25 128 GLY A N 1
ATOM 1025 C CA . GLY A 1 128 ? 6.059 1.357 -13.442 1.00 96.25 128 GLY A CA 1
ATOM 1026 C C . GLY A 1 128 ? 5.991 2.399 -12.325 1.00 96.25 128 GLY A C 1
ATOM 1027 O O . GLY A 1 128 ? 5.494 2.097 -11.240 1.00 96.25 128 GLY A O 1
ATOM 1028 N N . THR A 1 129 ? 6.414 3.633 -12.599 1.00 97.38 129 THR A N 1
ATOM 1029 C CA . THR A 1 129 ? 6.351 4.758 -11.655 1.00 97.38 129 THR A CA 1
ATOM 1030 C C . THR A 1 129 ? 4.911 5.229 -11.457 1.00 97.38 129 THR A C 1
ATOM 1032 O O . THR A 1 129 ? 4.480 5.418 -10.321 1.00 97.38 129 THR A O 1
ATOM 1035 N N . ALA A 1 130 ? 4.133 5.354 -12.537 1.00 97.69 130 ALA A N 1
ATOM 1036 C CA . ALA A 1 130 ? 2.720 5.718 -12.457 1.00 97.69 130 ALA A CA 1
ATOM 1037 C C . ALA A 1 130 ? 1.917 4.700 -11.630 1.00 97.69 130 ALA A C 1
ATOM 1039 O O . ALA A 1 130 ? 1.163 5.085 -10.736 1.00 97.69 130 ALA A O 1
ATOM 1040 N N . VAL A 1 131 ? 2.129 3.400 -11.870 1.00 97.94 131 VAL A N 1
ATOM 1041 C CA . VAL A 1 131 ? 1.486 2.323 -11.101 1.00 97.94 131 VAL A CA 1
ATOM 1042 C C . VAL A 1 131 ? 1.908 2.355 -9.632 1.00 97.94 131 VAL A C 1
ATOM 1044 O O . VAL A 1 131 ? 1.058 2.166 -8.764 1.00 97.94 131 VAL A O 1
ATOM 1047 N N . LEU A 1 132 ? 3.177 2.647 -9.332 1.00 97.94 132 LEU A N 1
ATOM 1048 C CA . LEU A 1 132 ? 3.664 2.735 -7.954 1.00 97.94 132 LEU A CA 1
ATOM 1049 C C . LEU A 1 132 ? 2.962 3.865 -7.195 1.00 97.94 132 LEU A C 1
ATOM 1051 O O . LEU A 1 132 ? 2.463 3.650 -6.093 1.00 97.94 132 LEU A O 1
ATOM 1055 N N . ILE A 1 133 ? 2.903 5.058 -7.790 1.00 98.25 133 ILE A N 1
ATOM 1056 C CA . ILE A 1 133 ? 2.330 6.250 -7.153 1.00 98.25 133 ILE A CA 1
ATOM 1057 C C . ILE A 1 133 ? 0.817 6.093 -6.990 1.00 98.25 133 ILE A C 1
ATOM 1059 O O . ILE A 1 133 ? 0.293 6.219 -5.883 1.00 98.25 133 ILE A O 1
ATOM 1063 N N . ILE A 1 134 ? 0.109 5.788 -8.081 1.00 98.25 134 ILE A N 1
ATOM 1064 C CA . ILE A 1 134 ? -1.356 5.695 -8.080 1.00 98.25 134 ILE A CA 1
ATOM 1065 C C . ILE A 1 134 ? -1.803 4.482 -7.262 1.00 98.25 134 ILE A C 1
ATOM 1067 O O . ILE A 1 134 ? -2.688 4.593 -6.413 1.00 98.25 134 ILE A O 1
ATOM 1071 N N . GLY A 1 135 ? -1.168 3.329 -7.481 1.00 97.88 135 GLY A N 1
ATOM 1072 C CA . GLY A 1 135 ? -1.457 2.099 -6.752 1.00 97.88 135 GLY A CA 1
ATOM 1073 C C . GLY A 1 135 ? -1.128 2.216 -5.267 1.00 97.88 135 GLY A C 1
ATOM 1074 O O . GLY A 1 135 ? -1.922 1.778 -4.440 1.00 97.88 135 GLY A O 1
ATOM 1075 N N . GLY A 1 136 ? -0.013 2.861 -4.913 1.00 97.94 136 GLY A N 1
ATOM 1076 C CA . GLY A 1 136 ? 0.363 3.153 -3.528 1.00 97.94 136 GLY A CA 1
ATOM 1077 C C . GLY A 1 136 ? -0.660 4.037 -2.819 1.00 97.94 136 GLY A C 1
ATOM 1078 O O . GLY A 1 136 ? -1.149 3.677 -1.747 1.00 97.94 136 GLY A O 1
ATOM 1079 N N . ALA A 1 137 ? -1.046 5.154 -3.441 1.00 98.19 137 ALA A N 1
ATOM 1080 C CA . ALA A 1 137 ? -2.061 6.054 -2.897 1.00 98.19 137 ALA A CA 1
ATOM 1081 C C . ALA A 1 137 ? -3.415 5.349 -2.717 1.00 98.19 137 ALA A C 1
ATOM 1083 O O . ALA A 1 137 ? -4.047 5.467 -1.664 1.00 98.19 137 ALA A O 1
ATOM 1084 N N . LEU A 1 138 ? -3.838 4.563 -3.713 1.00 98.44 138 LEU A N 1
ATOM 1085 C CA . LEU A 1 138 ? -5.069 3.781 -3.636 1.00 98.44 138 LEU A CA 1
ATOM 1086 C C . LEU A 1 138 ? -4.998 2.725 -2.528 1.00 98.44 138 LEU A C 1
ATOM 1088 O O . LEU A 1 138 ? -5.963 2.572 -1.782 1.00 98.44 138 LEU A O 1
ATOM 1092 N N . ALA A 1 139 ? -3.870 2.027 -2.387 1.00 98.31 139 ALA A N 1
ATOM 1093 C CA . ALA A 1 139 ? -3.676 1.027 -1.345 1.00 98.31 139 ALA A CA 1
ATOM 1094 C C . ALA A 1 139 ? -3.830 1.641 0.051 1.00 98.31 139 ALA A C 1
ATOM 1096 O O . ALA A 1 139 ? -4.597 1.119 0.856 1.00 98.31 139 ALA A O 1
ATOM 1097 N N . VAL A 1 140 ? -3.193 2.789 0.308 1.00 97.88 140 VAL A N 1
ATOM 1098 C CA . VAL A 1 140 ? -3.337 3.528 1.575 1.00 97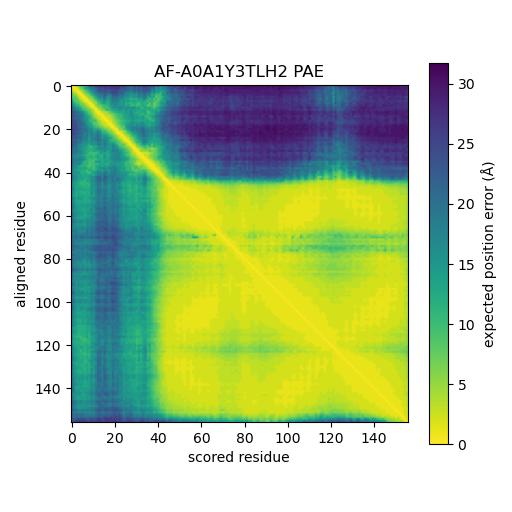.88 140 VAL A CA 1
ATOM 1099 C C . VAL A 1 140 ? -4.783 3.981 1.796 1.00 97.88 140 VAL A C 1
ATOM 1101 O O . VAL A 1 140 ? -5.342 3.799 2.877 1.00 97.88 140 VAL A O 1
ATOM 1104 N N . ALA A 1 141 ? -5.432 4.540 0.771 1.00 98.00 141 ALA A N 1
ATOM 1105 C CA . ALA A 1 141 ? -6.822 4.971 0.884 1.00 98.00 141 ALA A CA 1
ATOM 1106 C C . ALA A 1 141 ? -7.755 3.794 1.210 1.00 98.00 141 ALA A C 1
ATOM 1108 O O . ALA A 1 141 ? -8.639 3.917 2.056 1.00 98.00 141 ALA A O 1
ATOM 1109 N N . VAL A 1 142 ? -7.555 2.638 0.574 1.00 98.19 142 VAL A N 1
ATOM 1110 C CA . VAL A 1 142 ? -8.348 1.431 0.826 1.00 98.19 142 VAL A CA 1
ATOM 1111 C C . VAL A 1 142 ? -8.082 0.882 2.226 1.00 98.19 142 VAL A C 1
ATOM 1113 O O . VAL A 1 142 ? -9.049 0.617 2.941 1.00 98.19 142 VAL A O 1
ATOM 1116 N N . THR A 1 143 ? -6.823 0.749 2.659 1.00 97.44 143 THR A N 1
ATOM 1117 C CA . THR A 1 143 ? -6.499 0.225 4.000 1.00 97.44 143 THR A CA 1
ATOM 1118 C C . THR A 1 143 ? -7.032 1.109 5.117 1.00 97.44 143 THR A C 1
ATOM 1120 O O . THR A 1 143 ? -7.439 0.586 6.149 1.00 97.44 143 THR A O 1
ATOM 1123 N N . VAL A 1 144 ? -7.097 2.426 4.914 1.00 95.75 144 VAL A N 1
ATOM 1124 C CA . VAL A 1 144 ? -7.602 3.364 5.924 1.00 95.75 144 VAL A CA 1
ATOM 1125 C C . VAL A 1 144 ? -9.122 3.512 5.867 1.00 95.75 144 VAL A C 1
ATOM 1127 O O . VAL A 1 144 ? -9.774 3.507 6.907 1.00 95.75 144 VAL A O 1
ATOM 1130 N N . LEU A 1 145 ? -9.723 3.658 4.686 1.00 97.38 145 LEU A N 1
ATOM 1131 C CA . LEU A 1 145 ? -11.141 4.025 4.572 1.00 97.38 145 LEU A CA 1
ATOM 1132 C C . LEU A 1 145 ? -12.079 2.819 4.562 1.00 97.38 145 LEU A C 1
ATOM 1134 O O . LEU A 1 145 ? -13.223 2.932 5.011 1.00 97.38 145 LEU A O 1
ATOM 1138 N N . LEU A 1 146 ? -11.644 1.671 4.035 1.00 97.00 146 LEU A N 1
ATOM 1139 C CA . LEU A 1 146 ? -12.509 0.498 3.923 1.00 97.00 146 LEU A CA 1
ATOM 1140 C C . LEU A 1 146 ? -12.885 -0.093 5.293 1.00 97.00 146 LEU A C 1
ATOM 1142 O O . LEU A 1 146 ? -14.084 -0.303 5.497 1.00 97.00 146 LEU A O 1
ATOM 1146 N N . PRO A 1 147 ? -11.960 -0.290 6.260 1.00 96.81 147 PRO A N 1
ATOM 1147 C CA . PRO A 1 147 ? -12.325 -0.778 7.592 1.00 96.81 147 PRO A CA 1
ATOM 1148 C C . PRO A 1 147 ? -13.361 0.119 8.275 1.00 96.81 147 PRO A C 1
ATOM 1150 O O . PRO A 1 147 ? -14.363 -0.380 8.784 1.00 96.81 147 PRO A O 1
ATOM 1153 N N . LEU A 1 148 ? -13.183 1.443 8.197 1.00 95.69 148 LEU A N 1
ATOM 1154 C CA . LEU A 1 148 ? -14.124 2.428 8.735 1.00 95.69 148 LEU A CA 1
ATOM 1155 C C . LEU A 1 148 ? -15.502 2.343 8.071 1.00 95.69 148 LEU A C 1
ATOM 1157 O O . LEU A 1 148 ? -16.527 2.322 8.752 1.00 95.69 148 LEU A O 1
ATOM 1161 N N . ARG A 1 149 ? -15.551 2.273 6.735 1.00 95.81 149 ARG A N 1
ATOM 1162 C CA . ARG A 1 149 ? -16.817 2.142 5.995 1.00 95.81 149 ARG A CA 1
ATOM 1163 C C . ARG A 1 149 ? -17.543 0.845 6.336 1.00 95.81 149 ARG A C 1
ATOM 1165 O O . ARG A 1 149 ? -18.761 0.863 6.491 1.00 95.81 149 ARG A O 1
ATOM 1172 N N . MET A 1 150 ? -16.817 -0.266 6.450 1.00 94.81 150 MET A N 1
ATOM 1173 C CA . MET A 1 150 ? -17.394 -1.556 6.825 1.00 94.81 150 MET A CA 1
ATOM 1174 C C . MET A 1 150 ? -17.898 -1.550 8.268 1.00 94.81 150 MET A C 1
ATOM 1176 O O . MET A 1 150 ? -18.961 -2.102 8.531 1.00 94.81 150 MET A O 1
ATOM 1180 N N . LEU A 1 151 ? -17.171 -0.905 9.183 1.00 94.50 151 LEU A N 1
ATOM 1181 C CA . LEU A 1 151 ? -17.582 -0.770 10.576 1.00 94.50 151 LEU A CA 1
ATOM 1182 C C . LEU A 1 151 ? -18.868 0.060 10.699 1.00 94.50 151 LEU A C 1
ATOM 1184 O O . LEU A 1 151 ? -19.844 -0.409 11.272 1.00 94.50 151 LEU A O 1
ATOM 1188 N N . ARG A 1 152 ? -18.931 1.233 10.054 1.00 93.12 152 ARG A N 1
ATOM 1189 C CA . ARG A 1 152 ? -20.138 2.083 10.041 1.00 93.12 152 ARG A CA 1
ATOM 1190 C C . ARG A 1 152 ? -21.362 1.408 9.422 1.00 93.12 152 ARG A C 1
ATOM 1192 O O . ARG A 1 152 ? -22.479 1.794 9.732 1.00 93.12 152 ARG A O 1
ATOM 1199 N N . ARG A 1 153 ? -21.174 0.444 8.514 1.00 91.38 153 ARG A N 1
ATOM 1200 C CA . ARG A 1 153 ? -22.277 -0.357 7.956 1.00 91.38 153 ARG A CA 1
ATOM 1201 C C . ARG A 1 153 ? -22.788 -1.429 8.918 1.00 91.38 153 ARG A C 1
ATOM 1203 O O . ARG A 1 153 ? -23.916 -1.852 8.735 1.00 91.38 153 ARG A O 1
ATOM 1210 N N . ARG A 1 154 ? -21.975 -1.876 9.881 1.00 85.75 154 ARG A N 1
ATOM 1211 C CA . ARG A 1 154 ? -22.392 -2.829 10.924 1.00 85.75 154 ARG A CA 1
ATOM 1212 C C . ARG A 1 154 ? -23.078 -2.158 12.108 1.00 85.75 154 ARG A C 1
ATOM 1214 O O . ARG A 1 154 ? -23.858 -2.806 12.783 1.00 85.75 154 ARG A O 1
ATOM 1221 N N . GLU A 1 155 ? -22.743 -0.899 12.379 1.00 79.56 155 GLU A N 1
ATOM 1222 C CA . GLU A 1 155 ? -23.361 -0.117 13.460 1.00 79.56 155 GLU A CA 1
ATOM 1223 C C . GLU A 1 155 ? -24.731 0.484 13.080 1.00 79.56 155 GLU A C 1
ATOM 1225 O O . GLU A 1 155 ? -25.377 1.084 13.935 1.00 79.56 155 GLU A O 1
ATOM 1230 N N . LYS A 1 156 ? -25.144 0.377 11.809 1.00 69.94 156 LYS A N 1
ATOM 1231 C CA . LYS A 1 156 ? -26.485 0.742 11.330 1.00 69.94 156 LYS A CA 1
ATOM 1232 C C . LYS A 1 156 ? -27.409 -0.460 11.403 1.00 69.94 156 LYS A C 1
ATOM 1234 O O . LYS A 1 156 ? -28.585 -0.235 11.748 1.00 69.94 156 LYS A O 1
#

Solvent-accessible surface area (backbone atoms only — not comparable to full-atom values): 8740 Å² total; per-residue (Å²): 136,80,83,72,80,63,51,72,53,83,43,56,77,47,86,85,63,55,73,93,66,91,64,88,74,84,68,95,58,86,40,81,55,98,66,25,49,37,39,73,51,75,54,56,57,50,70,68,60,49,51,51,35,45,51,53,17,48,51,28,37,53,51,11,45,38,23,54,70,62,36,46,58,75,85,73,60,81,38,60,64,90,44,77,74,25,70,71,42,62,66,39,34,53,49,33,14,46,47,27,11,51,44,24,44,50,48,17,55,47,39,65,44,48,58,57,51,38,51,75,70,60,37,26,48,68,58,53,49,51,49,49,55,55,50,47,53,48,50,53,50,46,37,61,48,46,29,53,55,56,50,58,63,69,78,104

Foldseek 3Di:
DDDQPWDWDWDDLDPVSDPPPPDPPPQVDFDDDPSTTTGGDQQAADPVLLVVLLVLLVVLLVLLCQLQPVADQPPVRPTHQDDPLCNPDRVSVNQLSNQLSVLSNVSSVVSNCVNVVCRVVSHHHVVSVVCCVVVSVVSVCCSNVVSVVVSVVVVD

Sequence (156 aa):
MTDKKKETLRKGRDYSELPERYIFYISRKDIWKDGYTVYEEENNMSEILIVIYHILALIFAAAGIVVLRSRSSYPDMKAGYHVKEAMKSKETWEYANGVCGKLCMLFTVVFLLVPRFLISAGAGNAAGTAVLIIGGALAVAVTVLLPLRMLRRREK

Radius of gyration: 24.16 Å; Cα contacts (8 Å, |Δi|>4): 185; chains: 1; bounding box: 55×36×70 Å